Protein AF-A0AAQ2I9Z4-F1 (afdb_monomer_lite)

Organism: Escherichia coli (NCBI:txid562)

Foldseek 3Di:
DFPWAFLVVVCVVPVDDSVVVVVCVVVVVFDWDWDDDPPDDITIITGVVVNVVVVVVD

Structure (mmCIF, N/CA/C/O backbone):
data_AF-A0AAQ2I9Z4-F1
#
_entry.id   AF-A0AAQ2I9Z4-F1
#
loop_
_atom_site.group_PDB
_atom_site.id
_atom_site.type_symbol
_atom_site.label_atom_id
_atom_site.label_alt_id
_atom_site.label_comp_id
_atom_site.label_asym_id
_atom_site.label_entity_id
_atom_site.label_seq_id
_atom_site.pdbx_PDB_ins_code
_atom_site.Cartn_x
_atom_site.Cartn_y
_atom_site.Cartn_z
_atom_site.occupancy
_atom_site.B_iso_or_equiv
_atom_site.auth_seq_id
_atom_site.auth_comp_id
_atom_site.auth_asym_id
_atom_site.auth_atom_id
_atom_site.pdbx_PDB_model_num
ATOM 1 N N . MET A 1 1 ? 18.450 -5.539 6.648 1.00 51.62 1 MET A N 1
ATOM 2 C CA . MET A 1 1 ? 17.056 -5.596 7.146 1.00 51.62 1 MET A CA 1
ATOM 3 C C . MET A 1 1 ? 16.144 -5.122 6.023 1.00 51.62 1 MET A C 1
ATOM 5 O O . MET A 1 1 ? 16.485 -4.100 5.439 1.00 51.62 1 MET A O 1
ATOM 9 N N . PRO A 1 2 ? 15.062 -5.833 5.660 1.00 65.00 2 PRO A N 1
ATOM 10 C CA . PRO A 1 2 ? 14.121 -5.323 4.662 1.00 65.00 2 PRO A CA 1
ATOM 11 C C . PRO A 1 2 ? 13.506 -4.005 5.151 1.00 65.00 2 PRO A C 1
ATOM 13 O O . PRO A 1 2 ? 13.167 -3.882 6.330 1.00 65.00 2 PRO A O 1
ATOM 16 N N . ASN A 1 3 ? 13.388 -3.016 4.260 1.00 85.31 3 ASN A N 1
ATOM 17 C CA . ASN A 1 3 ? 12.743 -1.741 4.568 1.00 85.31 3 ASN A CA 1
ATOM 18 C C . ASN A 1 3 ? 11.221 -1.961 4.631 1.00 85.31 3 ASN A C 1
ATOM 20 O O . ASN A 1 3 ? 10.539 -1.984 3.605 1.00 85.31 3 ASN A O 1
ATOM 24 N N . LEU A 1 4 ? 10.726 -2.236 5.840 1.00 88.94 4 LEU A N 1
ATOM 25 C CA . LEU A 1 4 ? 9.329 -2.544 6.123 1.00 88.94 4 LEU A CA 1
ATOM 26 C C . LEU A 1 4 ? 8.595 -1.290 6.599 1.00 88.94 4 LEU A C 1
ATOM 28 O O . LEU A 1 4 ? 8.920 -0.740 7.652 1.00 88.94 4 LEU A O 1
ATOM 32 N N . LEU A 1 5 ? 7.547 -0.894 5.880 1.00 91.06 5 LEU A N 1
ATOM 33 C CA . LEU A 1 5 ? 6.760 0.298 6.194 1.00 91.06 5 LEU A CA 1
ATOM 34 C C . LEU A 1 5 ? 5.318 -0.060 6.575 1.00 91.06 5 LEU A C 1
ATOM 36 O O . LEU A 1 5 ? 4.699 -0.874 5.896 1.00 91.06 5 LEU A O 1
ATOM 40 N N . PRO A 1 6 ? 4.736 0.530 7.633 1.00 92.44 6 PRO A N 1
ATOM 41 C CA . PRO A 1 6 ? 3.293 0.444 7.843 1.00 92.44 6 PRO A CA 1
ATOM 42 C C . PRO A 1 6 ? 2.547 1.253 6.766 1.00 92.44 6 PRO A C 1
ATOM 44 O O . PRO A 1 6 ? 3.093 2.224 6.240 1.00 92.44 6 PRO A O 1
ATOM 47 N N . ASN A 1 7 ? 1.279 0.916 6.504 1.00 92.00 7 ASN A N 1
ATOM 48 C CA . ASN A 1 7 ? 0.457 1.557 5.460 1.00 92.00 7 ASN A CA 1
ATOM 49 C C . ASN A 1 7 ? 0.464 3.093 5.535 1.00 92.00 7 ASN A C 1
ATOM 51 O O . ASN A 1 7 ? 0.559 3.754 4.510 1.00 92.00 7 ASN A O 1
ATOM 55 N N . GLN A 1 8 ? 0.437 3.663 6.744 1.00 92.50 8 GLN A N 1
ATOM 56 C CA . GLN A 1 8 ? 0.452 5.115 6.938 1.00 92.50 8 GLN A CA 1
ATOM 57 C C . GLN A 1 8 ? 1.748 5.773 6.451 1.00 92.50 8 GLN A C 1
ATOM 59 O O . GLN A 1 8 ? 1.698 6.775 5.750 1.00 92.50 8 GLN A O 1
ATOM 64 N N . ARG A 1 9 ? 2.910 5.168 6.725 1.00 93.62 9 A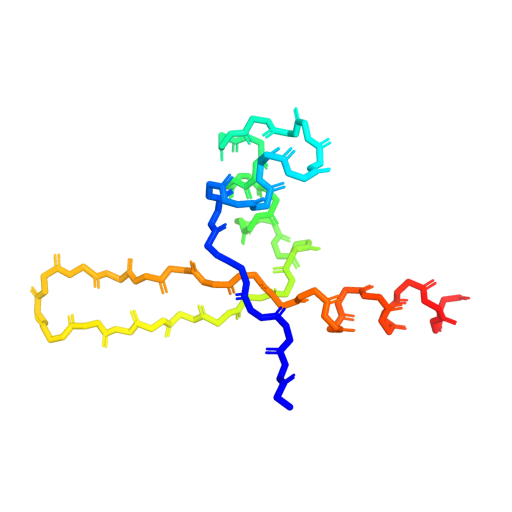RG A N 1
ATOM 65 C CA . ARG A 1 9 ? 4.194 5.679 6.216 1.00 93.62 9 ARG A CA 1
ATOM 66 C C . ARG A 1 9 ? 4.316 5.521 4.707 1.00 93.62 9 ARG A C 1
ATOM 68 O O . ARG A 1 9 ? 4.898 6.369 4.047 1.00 93.62 9 ARG A O 1
ATOM 75 N N . TYR A 1 10 ? 3.774 4.437 4.161 1.00 93.19 10 TYR A N 1
ATOM 76 C CA . TYR A 1 10 ? 3.760 4.230 2.718 1.00 93.19 10 TYR A CA 1
ATOM 77 C C . TYR A 1 10 ? 2.848 5.244 2.009 1.00 93.19 10 TYR A C 1
ATOM 79 O O . TYR A 1 10 ? 3.221 5.778 0.969 1.00 93.19 10 TYR A O 1
ATOM 87 N N . SER A 1 11 ? 1.703 5.572 2.613 1.00 94.81 11 SER A N 1
ATOM 88 C CA . SER A 1 11 ? 0.808 6.644 2.165 1.00 94.81 11 SER A CA 1
ATOM 89 C C . SER A 1 11 ? 1.506 8.004 2.167 1.00 94.81 11 SER A C 1
ATOM 91 O O . SER A 1 11 ? 1.521 8.672 1.140 1.00 94.81 11 SER A O 1
ATOM 93 N N . GLU A 1 12 ? 2.179 8.369 3.263 1.00 95.44 12 GLU A N 1
ATOM 94 C CA . GLU A 1 12 ? 2.954 9.617 3.359 1.00 95.44 12 GLU A CA 1
ATOM 95 C C . GLU A 1 12 ? 4.034 9.733 2.271 1.00 95.44 12 GLU A C 1
ATOM 97 O O . GLU A 1 12 ? 4.244 10.811 1.726 1.00 95.44 12 GLU A O 1
ATOM 102 N N . LEU A 1 13 ? 4.714 8.629 1.943 1.00 93.19 13 LEU A N 1
ATOM 103 C CA . LEU A 1 13 ? 5.792 8.622 0.949 1.00 93.19 13 LEU A CA 1
ATOM 104 C C . LEU A 1 13 ? 5.297 8.649 -0.501 1.00 93.19 13 LEU A C 1
ATOM 106 O O . LEU A 1 13 ? 5.981 9.191 -1.363 1.00 93.19 13 LEU A O 1
ATOM 110 N N . THR A 1 14 ? 4.155 8.023 -0.783 1.00 91.75 14 THR A N 1
ATOM 111 C CA . THR A 1 14 ? 3.650 7.845 -2.158 1.00 91.75 14 THR A CA 1
ATOM 112 C C . THR A 1 14 ? 2.532 8.814 -2.525 1.00 91.75 14 THR A C 1
ATOM 114 O O . THR A 1 14 ? 2.211 8.955 -3.701 1.00 91.75 14 THR A O 1
ATOM 117 N N . GLY A 1 15 ? 1.907 9.457 -1.536 1.00 95.69 15 GLY A N 1
ATOM 118 C CA . GLY A 1 15 ? 0.694 10.254 -1.713 1.00 95.69 15 GLY A CA 1
ATOM 119 C C . GLY A 1 15 ? -0.568 9.420 -1.964 1.00 95.69 15 GLY A C 1
ATOM 120 O O . GLY A 1 15 ? -1.638 9.989 -2.169 1.00 95.69 15 GLY A O 1
ATOM 121 N N . LEU A 1 16 ? -0.479 8.084 -1.946 1.00 95.31 16 LEU A N 1
ATOM 122 C CA . LEU A 1 16 ? -1.634 7.210 -2.141 1.00 95.31 16 LEU A CA 1
ATOM 123 C C . LEU A 1 16 ? -2.522 7.195 -0.900 1.00 95.31 16 LEU A C 1
ATOM 125 O O . LEU A 1 16 ? -2.033 7.148 0.231 1.00 95.31 16 LEU A O 1
ATOM 129 N N . SER A 1 17 ? -3.839 7.174 -1.109 1.00 96.56 17 SER A N 1
ATOM 130 C CA . SER A 1 17 ? -4.790 7.007 -0.012 1.00 96.56 17 SER A CA 1
ATOM 131 C C . SER A 1 17 ? -4.629 5.633 0.649 1.00 96.56 17 SER A C 1
ATOM 133 O O . SER A 1 17 ? -4.217 4.657 0.014 1.00 96.56 17 SER A O 1
ATOM 135 N N . ILE A 1 18 ? -4.977 5.539 1.933 1.00 94.38 18 ILE A N 1
ATOM 136 C CA . ILE A 1 18 ? -4.951 4.263 2.660 1.00 94.38 18 ILE A CA 1
ATOM 137 C C . ILE A 1 18 ? -5.886 3.238 2.013 1.00 94.38 18 ILE A C 1
ATOM 139 O O . ILE A 1 18 ? -5.530 2.062 1.962 1.00 94.38 18 ILE A O 1
ATOM 143 N N . ASP A 1 19 ? -7.029 3.674 1.484 1.00 95.88 19 ASP A N 1
ATOM 144 C CA . ASP A 1 19 ? -7.988 2.798 0.810 1.00 95.88 19 ASP A CA 1
ATOM 145 C C . ASP A 1 19 ? -7.389 2.220 -0.472 1.00 95.88 19 ASP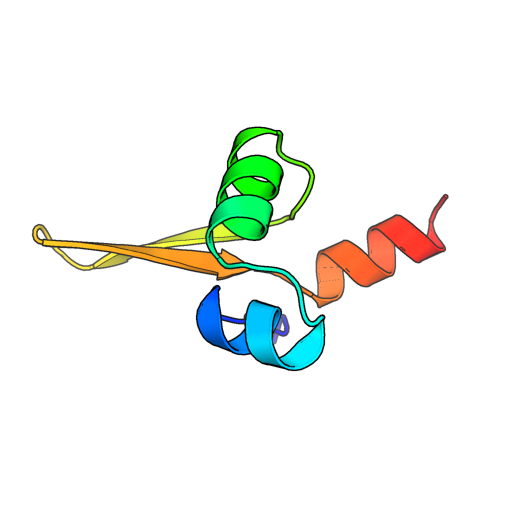 A C 1
ATOM 147 O O . ASP A 1 19 ? -7.347 1.005 -0.632 1.00 95.88 19 ASP A O 1
ATOM 151 N N . THR A 1 20 ? -6.761 3.061 -1.299 1.00 96.19 20 THR A N 1
ATOM 152 C CA . THR A 1 20 ? -6.027 2.609 -2.491 1.00 96.19 20 THR A CA 1
ATOM 153 C C . THR A 1 20 ? -4.922 1.615 -2.134 1.00 96.19 20 THR A C 1
ATOM 155 O O . THR A 1 20 ? -4.743 0.605 -2.810 1.00 96.19 20 THR A O 1
ATOM 158 N N . ILE A 1 21 ? -4.178 1.864 -1.053 1.00 94.88 21 ILE A N 1
ATOM 159 C CA . ILE A 1 21 ? -3.138 0.941 -0.583 1.00 94.88 21 ILE A CA 1
ATOM 160 C C . ILE A 1 21 ? -3.756 -0.391 -0.143 1.00 94.88 21 ILE A C 1
ATOM 162 O O . ILE A 1 21 ? -3.198 -1.447 -0.435 1.00 94.88 21 ILE A O 1
ATOM 166 N N . ASN A 1 22 ? -4.899 -0.371 0.544 1.00 93.62 22 ASN A N 1
ATOM 167 C CA . ASN A 1 22 ? -5.603 -1.588 0.940 1.00 93.62 22 ASN A CA 1
ATOM 168 C C . ASN A 1 22 ? -6.094 -2.382 -0.275 1.00 93.62 22 ASN A C 1
ATOM 170 O O . ASN A 1 22 ? -5.908 -3.599 -0.285 1.00 93.62 22 ASN A O 1
ATOM 174 N N . ASP A 1 23 ? -6.621 -1.711 -1.301 1.00 95.81 23 ASP A N 1
ATOM 175 C CA . ASP A 1 23 ? -7.024 -2.341 -2.562 1.00 95.81 23 ASP A CA 1
ATOM 176 C C . ASP A 1 23 ? -5.819 -2.998 -3.248 1.00 95.81 23 ASP A C 1
ATOM 178 O O . ASP A 1 23 ? -5.851 -4.178 -3.583 1.00 95.81 23 ASP A O 1
ATOM 182 N N . MET A 1 24 ? -4.684 -2.298 -3.339 1.00 94.38 24 MET A N 1
ATOM 183 C CA . MET A 1 24 ? -3.449 -2.862 -3.903 1.00 94.38 24 MET A CA 1
ATOM 184 C C . MET A 1 24 ? -2.914 -4.060 -3.104 1.00 94.38 24 MET A C 1
ATOM 186 O O . MET A 1 24 ? -2.363 -5.003 -3.676 1.00 94.38 24 MET A O 1
ATOM 190 N N . LEU A 1 25 ? -3.047 -4.033 -1.775 1.00 92.69 25 LEU A N 1
ATOM 191 C CA . LEU A 1 25 ? -2.677 -5.150 -0.904 1.00 92.69 25 LEU A CA 1
ATOM 192 C C . LEU A 1 25 ? -3.641 -6.337 -1.051 1.00 92.69 25 LEU A C 1
ATOM 194 O O . LEU A 1 25 ? -3.217 -7.479 -0.858 1.00 92.69 25 LEU A O 1
ATOM 198 N N . ALA A 1 26 ? -4.921 -6.084 -1.335 1.00 93.06 26 ALA A N 1
ATOM 199 C CA . ALA A 1 26 ? -5.917 -7.111 -1.628 1.00 93.06 26 ALA A CA 1
ATOM 200 C C . ALA A 1 26 ? -5.658 -7.757 -2.997 1.00 93.06 26 ALA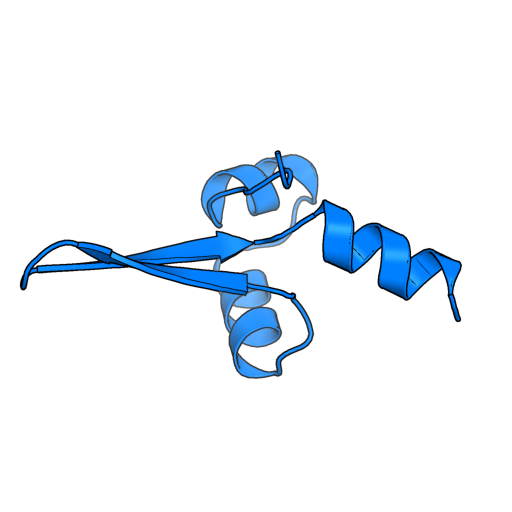 A C 1
ATOM 202 O O . ALA A 1 26 ? -5.658 -8.983 -3.090 1.00 93.06 26 ALA A O 1
ATOM 203 N N . ASP A 1 27 ? -5.304 -6.945 -3.993 1.00 93.75 27 ASP A N 1
ATOM 204 C CA . ASP A 1 27 ? -4.923 -7.369 -5.345 1.00 93.75 27 ASP A CA 1
ATOM 205 C C . ASP A 1 27 ? -3.554 -8.072 -5.407 1.00 93.75 27 ASP A C 1
ATOM 207 O O . ASP A 1 27 ? -3.164 -8.592 -6.450 1.00 93.75 27 ASP A O 1
ATOM 211 N N . GLY A 1 28 ? -2.783 -8.070 -4.312 1.00 90.69 28 GLY A N 1
ATOM 212 C CA . GLY A 1 28 ? -1.454 -8.690 -4.249 1.00 90.69 28 GLY A CA 1
ATOM 213 C C . GLY A 1 28 ? -0.344 -7.903 -4.956 1.00 90.69 28 GLY A C 1
ATOM 214 O O . GLY A 1 28 ? 0.763 -8.409 -5.103 1.00 90.69 28 GLY A O 1
ATOM 215 N N . ARG A 1 29 ? -0.611 -6.652 -5.350 1.00 90.25 29 ARG A N 1
ATOM 216 C CA . ARG A 1 29 ? 0.335 -5.767 -6.056 1.00 90.25 29 ARG A CA 1
ATOM 217 C C . ARG A 1 29 ? 1.434 -5.201 -5.159 1.00 90.25 29 ARG A C 1
ATOM 219 O O . ARG A 1 29 ? 2.431 -4.693 -5.658 1.00 90.25 29 ARG A O 1
ATOM 226 N N . LEU A 1 30 ? 1.240 -5.247 -3.841 1.00 92.12 30 LEU A N 1
ATOM 227 C CA . LEU A 1 30 ? 2.225 -4.794 -2.863 1.00 92.12 30 LEU A CA 1
ATOM 228 C C . LEU A 1 30 ? 2.750 -5.981 -2.044 1.00 92.12 30 LEU A C 1
ATOM 230 O O . LEU A 1 30 ? 1.971 -6.601 -1.306 1.00 92.12 30 LEU A O 1
ATOM 234 N N . PRO A 1 31 ? 4.064 -6.281 -2.102 1.00 92.31 31 PRO A N 1
ATOM 235 C CA . PRO A 1 31 ? 4.653 -7.315 -1.267 1.00 92.31 31 PRO A CA 1
ATOM 236 C C . PRO A 1 31 ? 4.533 -6.904 0.203 1.00 92.31 31 PRO A C 1
ATOM 238 O O . PRO A 1 31 ? 4.960 -5.818 0.606 1.00 92.31 31 PRO A O 1
ATOM 241 N N . ARG A 1 32 ? 3.932 -7.771 1.025 1.00 91.31 32 ARG A N 1
ATOM 242 C CA . ARG A 1 32 ? 3.617 -7.471 2.428 1.00 91.31 32 ARG A CA 1
ATOM 243 C C . ARG A 1 32 ? 3.993 -8.591 3.383 1.00 91.31 32 ARG A C 1
ATOM 245 O O . ARG A 1 32 ? 3.884 -9.772 3.069 1.00 91.31 32 ARG A O 1
ATOM 252 N N . HIS A 1 33 ? 4.340 -8.200 4.600 1.00 89.06 33 HIS A N 1
ATOM 253 C CA . HIS A 1 33 ? 4.478 -9.075 5.748 1.00 89.06 33 HIS A CA 1
ATOM 254 C C . HIS A 1 33 ? 3.334 -8.817 6.735 1.00 89.06 33 HIS A C 1
ATOM 256 O O . HIS A 1 33 ? 3.053 -7.672 7.098 1.00 89.06 33 HIS A O 1
ATOM 262 N N . ARG A 1 34 ? 2.657 -9.885 7.165 1.00 85.12 34 ARG A N 1
ATOM 263 C CA . ARG A 1 34 ? 1.577 -9.825 8.156 1.00 85.12 34 ARG A CA 1
ATOM 264 C C . ARG A 1 34 ? 2.140 -10.226 9.513 1.00 85.12 34 ARG A C 1
ATOM 266 O O . ARG A 1 34 ? 2.426 -11.395 9.751 1.00 85.12 34 ARG A O 1
ATOM 273 N N . LEU A 1 35 ? 2.293 -9.254 10.403 1.00 81.75 35 LEU A N 1
ATOM 274 C CA . LEU A 1 35 ? 2.674 -9.495 11.788 1.00 81.75 35 LEU A CA 1
ATOM 275 C C . LEU A 1 35 ? 1.404 -9.720 12.603 1.00 81.75 35 LEU A C 1
ATOM 277 O O . LEU A 1 35 ? 0.623 -8.793 12.835 1.00 81.75 35 LEU A O 1
ATOM 281 N N . ARG A 1 36 ? 1.191 -10.949 13.068 1.00 77.88 36 ARG A N 1
ATOM 282 C CA . ARG A 1 36 ? 0.171 -11.210 14.085 1.00 77.88 36 ARG A CA 1
ATOM 283 C C . ARG A 1 36 ? 0.722 -10.768 15.434 1.00 77.88 36 ARG A C 1
ATOM 285 O O . ARG A 1 36 ? 1.691 -11.343 15.913 1.00 77.88 36 ARG A O 1
ATOM 292 N N . LYS A 1 37 ? 0.108 -9.755 16.048 1.00 64.94 37 LYS A N 1
ATOM 293 C CA . LYS A 1 37 ? 0.304 -9.487 17.475 1.00 64.94 37 LYS A CA 1
ATOM 294 C C . LYS A 1 37 ? -0.768 -10.244 18.244 1.00 64.94 37 LYS A C 1
ATOM 296 O O . LYS A 1 37 ? -1.943 -10.170 17.871 1.00 64.94 37 LYS A O 1
ATOM 301 N N . ASP A 1 38 ? -0.353 -10.961 19.283 1.00 59.75 38 ASP A N 1
ATOM 302 C CA . ASP A 1 38 ? -1.186 -11.871 20.064 1.00 59.75 38 ASP A CA 1
ATOM 303 C C . ASP A 1 38 ? -2.618 -11.356 20.263 1.00 59.75 38 ASP A C 1
ATOM 305 O O . ASP A 1 38 ? -2.886 -10.340 20.908 1.00 59.75 38 ASP A O 1
ATOM 309 N N . LYS A 1 39 ? -3.537 -12.086 19.626 1.00 62.91 39 LYS A N 1
ATOM 310 C CA . LYS A 1 39 ? -4.997 -12.057 19.775 1.00 62.91 39 LYS A CA 1
ATOM 311 C C . LYS A 1 39 ? -5.760 -10.754 19.498 1.00 62.91 39 LYS A C 1
ATOM 313 O O . LYS A 1 39 ? -6.982 -10.813 19.607 1.00 62.91 39 LYS A O 1
ATOM 318 N N . LYS A 1 40 ? -5.155 -9.610 19.137 1.00 65.31 40 LYS A N 1
ATOM 319 C CA . LYS A 1 40 ? -5.952 -8.360 19.011 1.00 65.31 40 LYS A CA 1
ATOM 320 C C . LYS A 1 40 ? -5.708 -7.434 17.819 1.00 65.31 40 LYS A C 1
ATOM 322 O O . LYS A 1 40 ? -6.555 -6.576 17.585 1.00 65.31 40 LYS A O 1
ATOM 327 N N . ARG A 1 41 ? -4.643 -7.579 17.025 1.00 67.75 41 ARG A N 1
ATOM 328 C CA . ARG A 1 41 ? -4.550 -6.848 15.744 1.00 67.75 41 ARG A CA 1
ATOM 329 C C . ARG A 1 41 ? -3.442 -7.396 14.865 1.00 67.75 41 ARG A C 1
ATOM 331 O O . ARG A 1 41 ? -2.305 -7.552 15.307 1.00 67.75 41 ARG A O 1
ATOM 338 N N . GLU A 1 42 ? -3.780 -7.651 13.613 1.00 77.75 42 GLU A N 1
ATOM 339 C CA . GLU A 1 42 ? -2.781 -7.899 12.590 1.00 77.75 42 GLU A CA 1
ATOM 340 C C . GLU A 1 42 ? -2.191 -6.569 12.123 1.00 77.75 42 GLU A C 1
ATOM 342 O O . GLU A 1 42 ? -2.923 -5.630 11.811 1.00 77.75 42 GLU A O 1
ATOM 347 N N . LYS A 1 43 ? -0.861 -6.480 12.102 1.00 83.81 43 LYS A N 1
ATOM 348 C CA . LYS A 1 43 ? -0.139 -5.341 11.545 1.00 83.81 43 LYS A CA 1
ATOM 349 C C . LYS A 1 43 ? 0.396 -5.736 10.176 1.00 83.81 43 LYS A C 1
ATOM 351 O O . LYS A 1 43 ? 1.176 -6.679 10.061 1.00 83.81 43 LYS A O 1
ATOM 356 N N . VAL A 1 44 ? -0.020 -5.007 9.149 1.00 87.31 44 VAL A N 1
ATOM 357 C CA . VAL A 1 44 ? 0.499 -5.168 7.789 1.00 87.31 44 VAL A CA 1
ATOM 358 C C . VAL A 1 44 ? 1.701 -4.247 7.608 1.00 87.31 44 VAL A C 1
ATOM 360 O O . VAL A 1 44 ? 1.653 -3.071 7.971 1.00 87.31 44 VAL A O 1
ATOM 363 N N . MET A 1 45 ? 2.783 -4.808 7.079 1.00 92.12 45 MET A N 1
ATOM 364 C CA . MET A 1 45 ? 4.009 -4.097 6.740 1.00 92.12 45 MET A CA 1
ATOM 365 C C . MET A 1 45 ? 4.309 -4.310 5.257 1.00 92.12 45 MET A C 1
ATOM 367 O O . MET A 1 45 ? 4.385 -5.450 4.812 1.00 92.12 45 MET A O 1
ATOM 371 N N . ILE A 1 46 ? 4.493 -3.239 4.498 1.00 92.31 46 ILE A N 1
ATOM 372 C CA . ILE A 1 46 ? 4.837 -3.253 3.073 1.00 92.31 46 ILE A CA 1
ATOM 373 C C . ILE A 1 46 ? 6.357 -3.376 2.936 1.00 92.31 46 ILE A C 1
ATOM 375 O O . ILE A 1 46 ? 7.096 -2.666 3.618 1.00 92.31 46 ILE A O 1
ATOM 379 N N . ASN A 1 47 ? 6.827 -4.282 2.080 1.00 90.94 47 ASN A N 1
ATOM 380 C CA . ASN A 1 47 ? 8.246 -4.534 1.845 1.00 90.94 47 ASN A CA 1
ATOM 381 C C . ASN A 1 47 ? 8.749 -3.727 0.645 1.00 90.94 47 ASN A C 1
ATOM 383 O O . ASN A 1 47 ? 8.639 -4.163 -0.499 1.00 90.94 47 ASN A O 1
ATOM 387 N N . LEU A 1 48 ? 9.334 -2.559 0.914 1.00 88.50 48 LEU A N 1
ATOM 388 C CA . LEU A 1 48 ? 9.792 -1.664 -0.146 1.00 88.50 48 LEU A CA 1
ATOM 389 C C . LEU A 1 48 ? 10.955 -2.264 -0.947 1.00 88.50 48 LEU A C 1
ATOM 391 O O . LEU A 1 48 ? 11.017 -2.079 -2.154 1.00 88.50 48 LEU A O 1
ATOM 395 N N . ALA A 1 49 ? 11.841 -3.019 -0.291 1.00 84.75 49 ALA A N 1
ATOM 396 C CA . ALA A 1 49 ? 12.980 -3.647 -0.9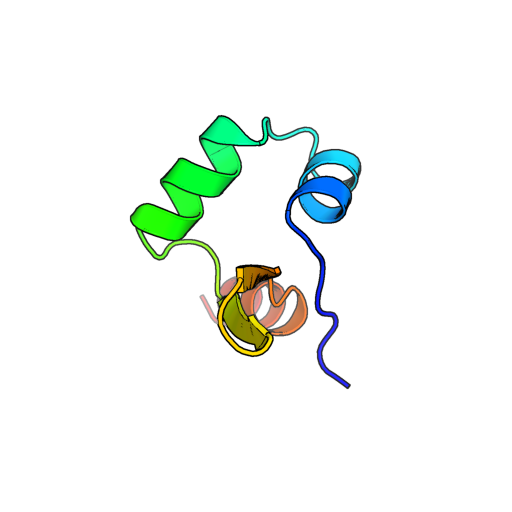60 1.00 84.75 49 ALA A CA 1
ATOM 397 C C . ALA A 1 49 ? 12.529 -4.678 -2.008 1.00 84.75 49 ALA A C 1
ATOM 399 O O . ALA A 1 49 ? 13.053 -4.691 -3.117 1.00 84.75 49 ALA A O 1
ATOM 400 N N . ALA A 1 50 ? 11.530 -5.503 -1.678 1.00 85.75 50 ALA A N 1
ATOM 401 C CA . ALA A 1 50 ? 10.955 -6.444 -2.64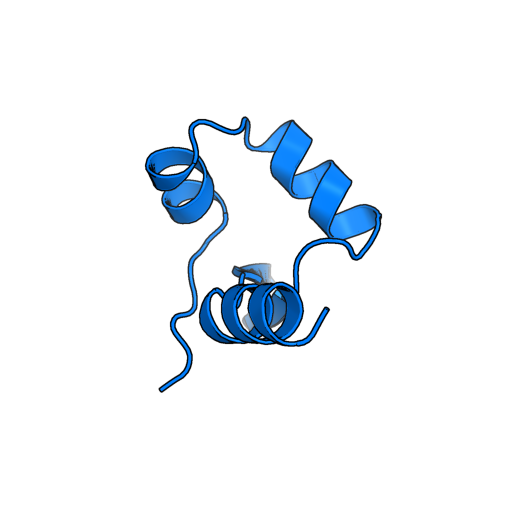0 1.00 85.75 50 ALA A CA 1
ATOM 402 C C . ALA A 1 50 ? 10.312 -5.709 -3.823 1.00 85.75 50 ALA A C 1
ATOM 404 O O . ALA A 1 50 ? 10.613 -6.030 -4.964 1.00 85.75 50 ALA A O 1
ATOM 405 N N . LEU A 1 51 ? 9.536 -4.652 -3.550 1.00 87.12 51 LEU A N 1
ATOM 406 C CA . LEU A 1 51 ? 8.911 -3.840 -4.597 1.00 87.12 51 LEU A CA 1
ATOM 407 C C . LEU A 1 51 ? 9.949 -3.245 -5.565 1.00 87.12 51 LEU A C 1
ATOM 409 O O . LEU A 1 51 ? 9.749 -3.262 -6.774 1.00 87.12 51 LEU A O 1
ATOM 413 N N . THR A 1 52 ? 11.067 -2.730 -5.041 1.00 85.25 52 THR A N 1
ATOM 414 C CA . THR A 1 52 ? 12.137 -2.164 -5.876 1.00 85.25 52 THR A CA 1
ATOM 415 C C . THR A 1 52 ? 12.873 -3.219 -6.692 1.00 85.25 52 THR A C 1
ATOM 417 O O . THR A 1 52 ? 13.243 -2.946 -7.826 1.00 85.25 52 THR A O 1
ATOM 420 N N . VAL A 1 53 ? 13.086 -4.417 -6.141 1.00 85.31 53 VAL A N 1
ATOM 421 C CA . VAL A 1 53 ? 13.736 -5.512 -6.875 1.00 85.31 53 VAL A CA 1
ATOM 422 C C . VAL A 1 53 ? 12.831 -6.011 -7.998 1.00 85.31 53 VAL A C 1
ATOM 424 O O . VAL A 1 53 ? 13.309 -6.149 -9.121 1.00 85.31 53 VAL A O 1
ATOM 427 N N . ASP A 1 54 ? 11.539 -6.210 -7.725 1.00 81.06 54 ASP A N 1
ATOM 428 C CA . ASP A 1 54 ? 10.558 -6.611 -8.741 1.00 81.06 54 ASP A CA 1
ATOM 429 C C . ASP A 1 54 ? 10.498 -5.584 -9.881 1.00 81.06 54 ASP A C 1
ATOM 431 O O . ASP A 1 54 ? 10.530 -5.956 -11.049 1.00 81.06 54 ASP A O 1
ATOM 435 N N . ALA A 1 55 ? 10.497 -4.285 -9.555 1.00 83.50 55 ALA A N 1
ATOM 436 C CA . ALA A 1 55 ? 10.482 -3.216 -10.554 1.00 83.50 55 ALA A CA 1
ATOM 437 C C . ALA A 1 55 ? 11.754 -3.155 -11.422 1.00 83.50 55 ALA A C 1
ATOM 439 O O . ALA A 1 55 ? 11.683 -2.731 -12.571 1.00 83.50 55 ALA A O 1
ATOM 440 N N . LEU A 1 56 ? 12.911 -3.547 -10.878 1.00 88.62 56 LEU A N 1
ATOM 441 C CA . LEU A 1 56 ? 14.190 -3.571 -11.601 1.00 88.62 56 LEU A CA 1
ATOM 442 C C . LEU A 1 56 ? 14.428 -4.873 -12.380 1.00 88.62 56 LEU A C 1
ATOM 444 O O . LEU A 1 56 ? 15.333 -4.917 -13.208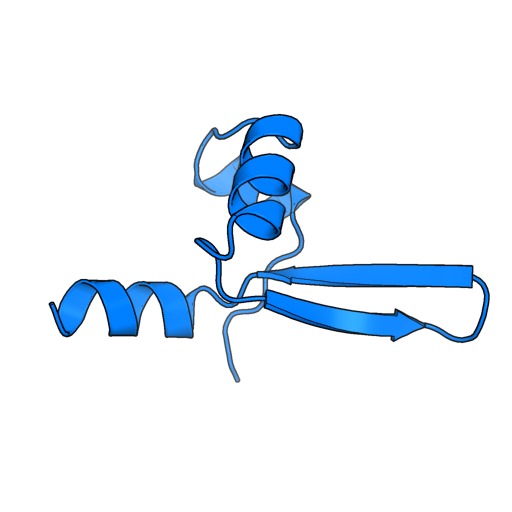 1.00 88.62 56 LEU A O 1
ATOM 448 N N . SER A 1 57 ? 13.671 -5.931 -12.085 1.00 82.75 57 SER A N 1
ATOM 449 C CA . SER A 1 57 ? 13.836 -7.259 -12.698 1.00 82.75 57 SER A CA 1
ATOM 450 C C . SER A 1 57 ? 12.880 -7.509 -13.873 1.00 82.75 57 SER A C 1
ATOM 452 O O . SER A 1 57 ? 12.858 -8.622 -14.400 1.00 82.75 57 SER A O 1
ATOM 454 N N . ALA A 1 58 ? 12.076 -6.506 -14.236 1.00 63.12 58 ALA A N 1
ATOM 455 C CA . ALA A 1 58 ? 11.105 -6.533 -15.329 1.00 63.12 58 ALA A CA 1
ATOM 456 C C . ALA A 1 58 ? 11.708 -6.117 -16.680 1.00 63.12 58 ALA A C 1
ATOM 458 O O . ALA A 1 58 ? 12.685 -5.334 -16.687 1.00 63.12 58 ALA A O 1
#

Secondary structure (DSSP, 8-state):
---EEEHHHHHHHH---HHHHHHHHHTT-S-EEEEEETTTEEEEEEEHHHHHHHHH--

Sequence (58 aa):
MPNLLPNQRYSELTGLSIDTINDMLADGRLPRHRLRKDKKREKVMINLAALTVDALSA

InterPro domains:
  IPR038147 Cox superfamily [G3DSA:6.10.200.10] (1-53)

pLDDT: mean 86.28, std 10.65, range [51.62, 96.56]

Radius of gyration: 11.78 Å; chains: 1; bounding box: 25×22×35 Å